Protein AF-A0A2E3LZY1-F1 (afdb_monomer_lite)

Radius of gyration: 17.69 Å; chains: 1; bounding box: 37×25×48 Å

Structure (mmCIF, N/CA/C/O backbone):
data_AF-A0A2E3LZY1-F1
#
_entry.id   AF-A0A2E3LZY1-F1
#
loop_
_atom_site.group_PDB
_atom_site.id
_atom_site.type_symbol
_atom_site.label_atom_id
_atom_site.label_alt_id
_atom_site.label_comp_id
_atom_site.label_asym_id
_atom_site.label_entity_id
_atom_site.label_seq_id
_atom_site.pdbx_PDB_ins_code
_atom_site.Cartn_x
_atom_site.Cartn_y
_atom_site.Cartn_z
_atom_site.occupancy
_atom_site.B_iso_or_equiv
_atom_site.auth_seq_id
_atom_site.auth_comp_id
_atom_site.auth_asym_id
_atom_site.auth_atom_id
_atom_site.pdbx_PDB_model_num
ATOM 1 N N . MET A 1 1 ? -4.555 -10.474 8.855 1.00 89.75 1 MET A N 1
ATOM 2 C CA . MET A 1 1 ? -4.693 -9.004 8.773 1.00 89.75 1 MET A CA 1
ATOM 3 C C . MET A 1 1 ? -4.666 -8.366 10.155 1.00 89.75 1 MET A C 1
ATOM 5 O O . MET A 1 1 ? -3.820 -7.514 10.372 1.00 89.75 1 MET A O 1
ATOM 9 N N . GLN A 1 2 ? -5.510 -8.822 11.092 1.00 92.62 2 GLN A N 1
ATOM 10 C CA . GLN A 1 2 ? -5.597 -8.250 12.443 1.00 92.62 2 GLN A CA 1
ATOM 11 C C . GLN A 1 2 ? -4.254 -8.182 13.188 1.00 92.62 2 GLN A C 1
ATOM 13 O O . GLN A 1 2 ? -3.894 -7.123 13.676 1.00 92.62 2 GLN A O 1
ATOM 18 N N . GLU A 1 3 ? -3.464 -9.259 13.174 1.00 96.12 3 GLU A N 1
ATOM 19 C CA . GLU A 1 3 ? -2.137 -9.286 13.815 1.00 96.12 3 GLU A CA 1
ATOM 20 C C . GLU A 1 3 ? -1.203 -8.162 13.327 1.00 96.12 3 GLU A C 1
ATOM 22 O O . GLU A 1 3 ? -0.501 -7.539 14.119 1.00 96.12 3 GLU A O 1
ATOM 27 N N . LEU A 1 4 ? -1.213 -7.865 12.024 1.00 96.31 4 LEU A N 1
ATOM 28 C CA . LEU A 1 4 ? -0.391 -6.797 11.455 1.00 96.31 4 LEU A CA 1
ATOM 29 C C . LEU A 1 4 ? -0.928 -5.410 11.830 1.00 96.31 4 LEU A C 1
ATOM 31 O O . LEU A 1 4 ? -0.134 -4.527 12.143 1.00 96.31 4 LEU A O 1
ATOM 35 N N . ILE A 1 5 ? -2.254 -5.230 11.846 1.00 96.38 5 ILE A N 1
ATOM 36 C CA . ILE A 1 5 ? -2.891 -3.996 12.332 1.00 96.38 5 ILE A CA 1
ATOM 37 C C . ILE A 1 5 ? -2.482 -3.739 13.784 1.00 96.38 5 ILE A C 1
ATOM 39 O O . ILE A 1 5 ? -2.035 -2.644 14.111 1.00 96.38 5 ILE A O 1
ATOM 43 N N . ASP A 1 6 ? -2.567 -4.755 14.643 1.00 97.44 6 ASP A N 1
ATOM 44 C CA . ASP A 1 6 ? -2.232 -4.627 16.062 1.00 97.44 6 ASP A CA 1
ATOM 45 C C . ASP A 1 6 ? -0.742 -4.330 16.266 1.00 97.44 6 ASP A C 1
ATOM 47 O O . ASP A 1 6 ? -0.384 -3.482 17.084 1.00 97.44 6 ASP A O 1
ATOM 51 N N . LYS A 1 7 ? 0.135 -4.944 15.462 1.00 98.06 7 LYS A N 1
ATOM 52 C CA . LYS A 1 7 ? 1.568 -4.627 15.458 1.00 98.06 7 LYS A CA 1
ATOM 53 C C . LYS A 1 7 ? 1.840 -3.168 15.069 1.00 98.06 7 LYS A C 1
ATOM 55 O O . LYS A 1 7 ? 2.669 -2.524 15.708 1.00 98.06 7 LYS A O 1
ATOM 60 N N . ILE A 1 8 ? 1.156 -2.647 14.048 1.00 97.25 8 ILE A N 1
ATOM 61 C CA . ILE A 1 8 ? 1.289 -1.247 13.609 1.00 97.25 8 ILE A CA 1
ATOM 62 C C . ILE A 1 8 ? 0.752 -0.292 14.681 1.00 97.25 8 ILE A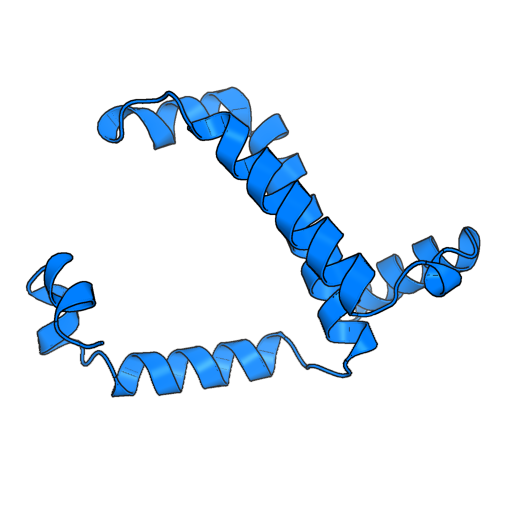 C 1
ATOM 64 O O . ILE A 1 8 ? 1.423 0.680 15.023 1.00 97.25 8 ILE A O 1
ATOM 68 N N . ARG A 1 9 ? -0.415 -0.590 15.265 1.00 95.81 9 ARG A N 1
ATOM 69 C CA . ARG A 1 9 ? -0.989 0.191 16.372 1.00 95.81 9 ARG A CA 1
ATOM 70 C C . ARG A 1 9 ? -0.021 0.281 17.541 1.00 95.81 9 ARG A C 1
ATOM 72 O O . ARG A 1 9 ? 0.255 1.382 18.002 1.00 95.81 9 ARG A O 1
ATOM 79 N N . GLN A 1 10 ? 0.536 -0.850 17.974 1.00 97.75 10 GLN A N 1
ATOM 80 C CA . GLN A 1 10 ? 1.509 -0.857 19.064 1.00 97.75 10 GLN A CA 1
ATOM 81 C C . GLN A 1 10 ? 2.743 -0.019 18.707 1.00 97.75 10 GLN A C 1
ATOM 83 O O . GLN A 1 10 ? 3.167 0.818 19.497 1.00 97.75 10 GLN A O 1
ATOM 88 N N . PHE A 1 11 ? 3.279 -0.178 17.491 1.00 97.69 11 PHE A N 1
ATOM 89 C CA . PHE A 1 11 ? 4.436 0.589 17.027 1.00 97.69 11 PHE A CA 1
ATOM 90 C C . PHE A 1 11 ? 4.204 2.108 17.066 1.00 97.69 11 PHE A C 1
ATOM 92 O O . PHE A 1 11 ? 5.114 2.854 17.447 1.00 97.69 11 PHE A O 1
ATOM 99 N N . ASN A 1 12 ? 3.007 2.555 16.679 1.00 96.62 12 ASN A N 1
ATOM 100 C CA . ASN A 1 12 ? 2.617 3.963 16.707 1.00 96.62 12 ASN A CA 1
ATOM 101 C C . ASN A 1 12 ? 2.406 4.476 18.130 1.00 96.62 12 ASN A C 1
ATOM 103 O O . ASN A 1 12 ? 2.878 5.565 18.456 1.00 96.62 12 ASN A O 1
ATOM 107 N N . GLN A 1 13 ? 1.722 3.696 18.970 1.00 96.44 13 GLN A N 1
ATOM 108 C CA . GLN A 1 13 ? 1.454 4.038 20.368 1.00 96.44 13 GLN A CA 1
ATOM 109 C C . GLN A 1 13 ? 2.749 4.193 21.161 1.00 96.44 13 GLN A C 1
ATOM 111 O O . GLN A 1 13 ? 2.907 5.175 21.882 1.00 96.44 13 GLN A O 1
ATOM 116 N N . ASP A 1 14 ? 3.716 3.296 20.953 1.00 98.12 14 ASP A N 1
ATOM 117 C CA . ASP A 1 14 ? 5.045 3.364 21.575 1.00 98.12 14 ASP A CA 1
ATOM 118 C C . ASP A 1 14 ? 5.794 4.669 21.248 1.00 98.12 14 ASP A C 1
ATOM 120 O O . ASP A 1 14 ? 6.746 5.036 21.940 1.00 98.12 14 ASP A O 1
ATOM 124 N N . ARG A 1 15 ? 5.390 5.366 20.179 1.00 97.88 15 ARG A N 1
ATOM 125 C CA . ARG A 1 15 ? 6.002 6.608 19.688 1.00 97.88 15 ARG A CA 1
ATOM 126 C C . ARG A 1 15 ? 5.102 7.831 19.826 1.00 97.88 15 ARG A C 1
ATOM 128 O O . ARG A 1 15 ? 5.518 8.915 19.426 1.00 97.88 15 ARG A O 1
ATOM 135 N N . ASP A 1 16 ? 3.896 7.663 20.364 1.00 96.50 16 ASP A N 1
ATOM 136 C CA . ASP A 1 16 ? 2.869 8.706 20.423 1.00 96.50 16 ASP A CA 1
ATOM 137 C C . ASP A 1 16 ? 2.568 9.325 19.037 1.00 96.50 16 ASP A C 1
ATOM 139 O O . ASP A 1 16 ? 2.308 10.518 18.895 1.00 96.50 16 ASP A O 1
ATOM 143 N N . TRP A 1 17 ? 2.648 8.524 17.967 1.00 96.69 17 TRP A N 1
ATOM 144 C CA . TRP A 1 17 ? 2.485 9.012 16.588 1.00 96.69 17 TRP A CA 1
ATOM 145 C C . TRP A 1 17 ? 1.031 9.187 16.156 1.00 96.69 17 TRP A C 1
ATOM 147 O O . TRP A 1 17 ? 0.758 9.903 15.191 1.00 96.69 17 TRP A O 1
ATOM 157 N N . ASP A 1 18 ? 0.083 8.614 16.898 1.00 91.75 18 ASP A N 1
ATOM 158 C CA . ASP A 1 18 ? -1.348 8.701 16.587 1.00 91.75 18 ASP A CA 1
ATOM 159 C C . ASP A 1 18 ? -1.853 10.157 16.505 1.00 91.75 18 ASP A C 1
ATOM 161 O O . ASP A 1 18 ? -2.808 10.443 15.775 1.00 91.75 18 ASP A O 1
ATOM 165 N N . GLN A 1 19 ? -1.173 11.099 17.176 1.00 92.25 19 GLN A N 1
ATOM 166 C CA . GLN A 1 19 ? -1.464 12.536 17.113 1.00 92.25 19 GLN A CA 1
ATOM 167 C C . GLN A 1 19 ? -1.208 13.173 15.733 1.00 92.25 19 GLN A C 1
ATOM 169 O O . GLN A 1 19 ? -1.810 14.198 15.416 1.00 92.25 19 GLN A O 1
ATOM 174 N N . PHE A 1 20 ? -0.351 12.574 14.899 1.00 93.00 20 PHE A N 1
ATOM 175 C CA . PHE A 1 20 ? -0.012 13.064 13.553 1.00 93.00 20 PHE A CA 1
ATOM 176 C C . PHE A 1 20 ? -0.780 12.336 12.443 1.00 93.00 20 PHE A C 1
ATOM 178 O O . PHE A 1 20 ? -0.762 12.749 11.284 1.00 93.00 20 PHE A O 1
ATOM 185 N N . HIS A 1 21 ? -1.473 11.252 12.781 1.00 94.06 21 HIS A N 1
ATOM 186 C CA . HIS A 1 21 ? -2.078 10.339 11.820 1.00 94.06 21 HIS A CA 1
ATOM 187 C C . HIS A 1 21 ? -3.544 10.661 11.532 1.00 94.06 21 HIS A C 1
ATOM 189 O O . HIS A 1 21 ? -4.380 9.763 11.540 1.00 94.06 21 HIS A O 1
ATOM 195 N N . ASP A 1 22 ? -3.902 11.923 11.273 1.00 96.88 22 ASP A N 1
ATOM 196 C CA . ASP A 1 22 ? -5.236 12.227 10.741 1.00 96.88 22 ASP A CA 1
ATOM 197 C C . ASP A 1 22 ? -5.443 11.661 9.317 1.00 96.88 22 ASP A C 1
ATOM 199 O O . ASP A 1 22 ? -4.492 11.278 8.632 1.00 96.88 22 ASP A O 1
ATOM 203 N N . CYS A 1 23 ? -6.697 11.569 8.854 1.00 97.00 23 CYS A N 1
ATOM 204 C CA . CYS A 1 23 ? -6.995 10.953 7.555 1.00 97.00 23 CYS A CA 1
ATOM 205 C C . CYS A 1 23 ? -6.361 11.706 6.375 1.00 97.00 23 CYS A C 1
ATOM 207 O O . CYS A 1 23 ? -5.994 11.077 5.382 1.00 97.00 23 CYS A O 1
ATOM 209 N N . LYS A 1 24 ? -6.191 13.029 6.482 1.00 98.00 24 LYS A N 1
ATOM 210 C CA . LYS A 1 24 ? -5.523 13.844 5.465 1.00 98.00 24 LYS A CA 1
ATOM 211 C C . LYS A 1 24 ? -4.030 13.530 5.460 1.00 98.00 24 LYS A C 1
ATOM 213 O O . LYS A 1 24 ? -3.487 13.246 4.399 1.00 98.00 24 LYS A O 1
ATOM 218 N N . SER A 1 25 ? -3.388 13.554 6.621 1.00 97.88 25 SER A N 1
ATOM 219 C CA . SER A 1 25 ? -1.954 13.312 6.782 1.00 97.88 25 SER A CA 1
ATOM 220 C C . SER A 1 25 ? -1.566 11.909 6.315 1.00 97.88 25 SER A C 1
AT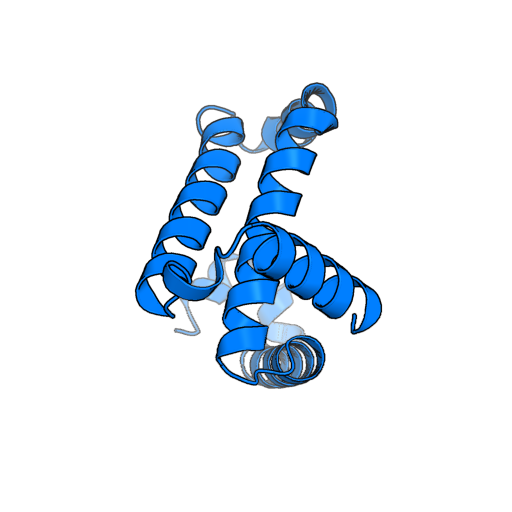OM 222 O O . SER A 1 25 ? -0.659 11.775 5.498 1.00 97.88 25 SER A O 1
ATOM 224 N N . LEU A 1 26 ? -2.325 10.881 6.710 1.00 98.06 26 LEU A N 1
ATOM 225 C CA . LEU A 1 26 ? -2.123 9.508 6.232 1.00 98.06 26 LEU A CA 1
ATOM 226 C C . LEU A 1 26 ? -2.308 9.381 4.713 1.00 98.06 26 LEU A C 1
ATOM 228 O O . LEU A 1 26 ? -1.522 8.706 4.056 1.00 98.06 26 LEU A O 1
ATOM 232 N N . SER A 1 27 ? -3.307 10.058 4.135 1.00 98.19 27 SER A N 1
ATOM 233 C CA . SER A 1 27 ? -3.521 10.044 2.679 1.00 98.19 27 SER A CA 1
ATOM 234 C C . SER A 1 27 ? -2.381 10.728 1.916 1.00 98.19 27 SER A C 1
ATOM 236 O O . SER A 1 27 ? -2.001 10.275 0.840 1.00 98.19 27 SER A O 1
ATOM 238 N N . MET A 1 28 ? -1.830 11.818 2.460 1.00 98.38 28 MET A N 1
ATOM 239 C CA . MET A 1 28 ? -0.686 12.517 1.865 1.00 98.38 28 MET A CA 1
ATOM 240 C C . MET A 1 28 ? 0.595 11.694 1.955 1.00 98.38 28 MET A C 1
ATOM 242 O O . MET A 1 28 ? 1.312 11.609 0.962 1.00 98.38 28 MET A O 1
ATOM 246 N N . ALA A 1 29 ? 0.845 11.050 3.095 1.00 98.12 29 ALA A N 1
ATOM 247 C CA . ALA A 1 29 ? 1.962 10.126 3.244 1.00 98.12 29 ALA A CA 1
ATOM 248 C C . ALA A 1 29 ? 1.837 8.960 2.252 1.00 98.12 29 ALA A C 1
ATOM 250 O O . ALA A 1 29 ? 2.768 8.703 1.502 1.00 98.12 29 ALA A O 1
ATOM 251 N N . LEU A 1 30 ? 0.659 8.329 2.152 1.00 98.50 30 LEU A N 1
ATOM 252 C CA . LEU A 1 30 ? 0.426 7.218 1.218 1.00 98.50 30 LEU A CA 1
ATOM 253 C C . LEU A 1 30 ? 0.736 7.620 -0.228 1.00 98.50 30 LEU A C 1
ATOM 255 O O . LEU A 1 30 ? 1.362 6.864 -0.968 1.00 98.50 30 LEU A O 1
ATOM 259 N N . MET A 1 31 ? 0.306 8.817 -0.635 1.00 98.50 31 MET A N 1
ATOM 260 C CA . MET A 1 31 ? 0.609 9.355 -1.961 1.00 98.50 31 MET A CA 1
ATOM 261 C C . MET A 1 31 ? 2.111 9.605 -2.158 1.00 98.50 31 MET A C 1
ATOM 263 O O . MET A 1 31 ? 2.599 9.422 -3.273 1.00 98.50 31 MET A O 1
ATOM 267 N N . SER A 1 32 ? 2.826 10.016 -1.106 1.00 98.50 32 SER A N 1
ATOM 268 C CA . SER A 1 32 ? 4.283 10.179 -1.131 1.00 98.50 32 SER A CA 1
ATOM 269 C C . SER A 1 32 ? 4.969 8.850 -1.430 1.00 98.50 32 SER A C 1
ATOM 271 O O . SER A 1 32 ? 5.636 8.763 -2.456 1.00 98.50 32 SER A O 1
ATOM 273 N N . GLU A 1 33 ? 4.697 7.801 -0.646 1.00 98.50 33 GLU A N 1
ATOM 274 C CA . GLU A 1 33 ? 5.340 6.483 -0.824 1.00 98.50 33 GLU A CA 1
ATOM 275 C C . GLU A 1 33 ? 4.969 5.831 -2.161 1.00 98.50 33 GLU A C 1
ATOM 277 O O . GLU A 1 33 ? 5.789 5.211 -2.836 1.00 98.50 33 GLU A O 1
ATOM 282 N N . ALA A 1 34 ? 3.737 6.038 -2.639 1.00 98.50 34 ALA A N 1
ATOM 283 C CA . ALA A 1 34 ? 3.362 5.609 -3.987 1.00 98.50 34 ALA A CA 1
ATOM 284 C C . ALA A 1 34 ? 4.176 6.346 -5.071 1.00 98.50 34 ALA A C 1
ATOM 286 O O . ALA A 1 34 ? 4.479 5.788 -6.131 1.00 98.50 34 ALA A O 1
ATOM 287 N N . GLY A 1 35 ? 4.533 7.605 -4.812 1.00 98.44 35 GLY A N 1
ATOM 288 C CA . GLY A 1 35 ? 5.438 8.395 -5.637 1.00 98.44 35 GLY A CA 1
ATOM 289 C C . GLY A 1 35 ? 6.885 7.901 -5.584 1.00 98.44 35 GLY A C 1
ATOM 290 O O . GLY A 1 35 ? 7.540 7.901 -6.630 1.00 98.44 35 GLY A O 1
ATOM 291 N N . GLU A 1 36 ? 7.359 7.454 -4.419 1.00 98.50 36 GLU A N 1
ATOM 292 C CA . GLU A 1 36 ? 8.684 6.845 -4.227 1.00 98.50 36 GLU A CA 1
ATOM 293 C C . GLU A 1 36 ? 8.788 5.518 -4.987 1.00 98.50 36 GLU A C 1
ATOM 295 O O . GLU A 1 36 ? 9.667 5.381 -5.845 1.00 98.50 36 GLU A O 1
ATOM 300 N N . LEU A 1 37 ? 7.793 4.632 -4.860 1.00 98.25 37 LEU A N 1
ATOM 301 C CA . LEU A 1 37 ? 7.670 3.425 -5.688 1.00 98.25 37 LEU A CA 1
ATOM 302 C C . LEU A 1 37 ? 7.705 3.753 -7.189 1.00 98.25 37 LEU A C 1
ATOM 304 O O . LEU A 1 37 ? 8.442 3.145 -7.970 1.00 98.25 37 LEU A O 1
ATOM 308 N N . GLY A 1 38 ? 6.920 4.747 -7.612 1.00 97.69 38 GLY A N 1
ATOM 309 C CA . GLY A 1 38 ? 6.899 5.197 -9.002 1.00 97.69 38 GLY A CA 1
ATOM 310 C C . GLY A 1 38 ? 8.229 5.800 -9.466 1.00 97.69 38 GLY A C 1
ATOM 311 O O . GLY A 1 38 ? 8.533 5.767 -10.659 1.00 97.69 38 GLY A O 1
ATOM 312 N N . SER A 1 39 ? 9.035 6.352 -8.555 1.00 97.75 39 SER A N 1
ATOM 313 C CA . SER A 1 39 ? 10.328 6.961 -8.871 1.00 97.75 39 SER A CA 1
ATOM 314 C C . SER A 1 39 ? 11.371 5.925 -9.293 1.00 97.75 39 SER A C 1
ATOM 316 O O . SER A 1 39 ? 12.132 6.198 -10.224 1.00 97.75 39 SER A O 1
ATOM 318 N N . ILE A 1 40 ? 11.327 4.722 -8.706 1.00 97.19 40 ILE A N 1
ATOM 319 C CA . ILE A 1 40 ? 12.217 3.603 -9.044 1.00 97.19 40 ILE A CA 1
ATOM 320 C C . ILE A 1 40 ? 12.046 3.220 -10.521 1.00 97.19 40 ILE A C 1
ATOM 322 O O . ILE A 1 40 ? 13.022 3.003 -11.234 1.00 97.19 40 ILE A O 1
ATOM 326 N N . LEU A 1 41 ? 10.803 3.184 -11.009 1.00 95.94 41 LEU A N 1
ATOM 327 C CA . LEU A 1 41 ? 10.467 2.657 -12.338 1.00 95.94 41 LEU A CA 1
ATOM 328 C C . LEU A 1 41 ? 10.315 3.737 -13.425 1.00 95.94 41 LEU A C 1
ATOM 330 O O . LEU A 1 41 ? 10.143 3.409 -14.598 1.00 95.94 41 LEU A O 1
ATOM 334 N N . ARG A 1 42 ? 10.380 5.027 -13.063 1.00 96.69 42 ARG A N 1
ATOM 335 C CA . ARG A 1 42 ? 9.952 6.156 -13.914 1.00 96.69 42 ARG A CA 1
ATOM 336 C C . ARG A 1 42 ? 10.634 6.231 -15.282 1.00 96.69 42 ARG A C 1
ATOM 338 O O . ARG A 1 42 ? 10.003 6.649 -16.249 1.00 96.69 42 ARG A O 1
ATOM 345 N N . TRP A 1 43 ? 11.919 5.895 -15.357 1.00 95.75 43 TRP A N 1
ATOM 346 C CA . TRP A 1 43 ? 12.759 6.159 -16.534 1.00 95.75 43 TRP A CA 1
ATOM 347 C C . TRP A 1 43 ? 13.150 4.898 -17.311 1.00 95.75 43 TRP A C 1
ATOM 349 O O . TRP A 1 43 ? 14.125 4.918 -18.061 1.00 95.75 43 TRP A O 1
ATOM 359 N N . ILE A 1 44 ? 12.397 3.809 -17.138 1.00 96.56 44 ILE A N 1
ATOM 360 C CA . ILE A 1 44 ? 12.694 2.510 -17.746 1.00 96.56 44 ILE A CA 1
ATOM 361 C C . ILE A 1 44 ? 11.701 2.211 -18.880 1.00 96.56 44 ILE A C 1
ATOM 363 O O . ILE A 1 44 ? 10.497 2.416 -18.707 1.00 96.56 44 ILE A O 1
ATOM 367 N N . PRO A 1 45 ? 12.168 1.722 -20.046 1.00 96.56 45 PRO 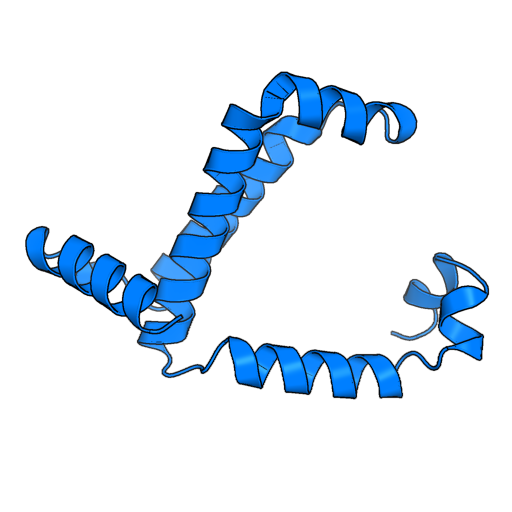A N 1
ATOM 368 C CA . PRO A 1 45 ? 11.286 1.213 -21.092 1.00 96.56 45 PRO A CA 1
ATOM 369 C C . PRO A 1 45 ? 10.348 0.112 -20.574 1.00 96.56 45 PRO A C 1
ATOM 371 O O . PRO A 1 45 ? 10.747 -0.735 -19.775 1.00 96.56 45 PRO A O 1
ATOM 374 N N . GLN A 1 46 ? 9.101 0.098 -21.053 1.00 95.56 46 GLN A N 1
ATOM 375 C CA . GLN A 1 46 ? 8.063 -0.823 -20.568 1.00 95.56 46 GLN A CA 1
ATOM 376 C C . GLN A 1 46 ? 8.469 -2.304 -20.674 1.00 95.56 46 GLN A C 1
ATOM 378 O O . GLN A 1 46 ? 8.150 -3.094 -19.793 1.00 95.56 46 GLN A O 1
ATOM 383 N N . ASP A 1 47 ? 9.176 -2.683 -21.737 1.00 97.06 47 ASP A N 1
ATOM 384 C CA . ASP A 1 47 ? 9.647 -4.049 -21.986 1.00 97.06 47 ASP A CA 1
ATOM 385 C C . ASP A 1 47 ? 10.792 -4.490 -21.055 1.00 97.06 47 ASP A C 1
ATOM 387 O O . ASP A 1 47 ? 11.083 -5.681 -20.966 1.00 97.06 47 ASP A O 1
ATOM 391 N N . GLN A 1 48 ? 11.413 -3.553 -20.332 1.00 97.56 48 GLN A N 1
ATOM 392 C CA . GLN A 1 48 ? 12.524 -3.799 -19.406 1.00 97.56 48 GLN A CA 1
ATOM 393 C C . GLN A 1 48 ? 12.136 -3.626 -17.929 1.00 97.56 48 GLN A C 1
ATOM 395 O O . GLN A 1 48 ? 12.888 -4.052 -17.051 1.00 97.56 48 GLN A O 1
ATOM 400 N N . ALA A 1 49 ? 10.970 -3.035 -17.644 1.00 96.94 49 ALA A N 1
ATOM 401 C CA . ALA A 1 49 ? 10.548 -2.651 -16.296 1.00 96.94 49 ALA A CA 1
ATOM 402 C C . ALA A 1 49 ? 10.577 -3.818 -15.292 1.00 96.94 49 ALA A C 1
ATOM 404 O O . ALA A 1 49 ? 11.124 -3.670 -14.201 1.00 96.94 49 ALA A O 1
ATOM 405 N N . ASP A 1 50 ? 10.072 -4.996 -15.671 1.00 97.56 50 ASP A N 1
ATOM 406 C CA . ASP A 1 50 ? 10.037 -6.171 -14.789 1.00 97.56 50 ASP A CA 1
ATOM 407 C C . ASP A 1 50 ? 11.433 -6.709 -14.449 1.00 97.56 50 ASP A C 1
ATOM 409 O O . ASP A 1 50 ? 11.665 -7.173 -13.332 1.00 97.56 50 ASP A O 1
ATOM 413 N N . ALA A 1 51 ? 12.362 -6.694 -15.409 1.00 98.19 51 ALA A N 1
ATOM 414 C CA . ALA A 1 51 ? 13.733 -7.143 -15.178 1.00 98.19 51 ALA A CA 1
ATOM 415 C C . ALA A 1 51 ? 14.461 -6.166 -14.248 1.00 98.19 51 ALA A C 1
ATOM 417 O O . ALA A 1 51 ? 15.034 -6.585 -13.244 1.00 98.19 51 ALA A O 1
ATOM 418 N N . PHE A 1 52 ? 14.330 -4.866 -14.522 1.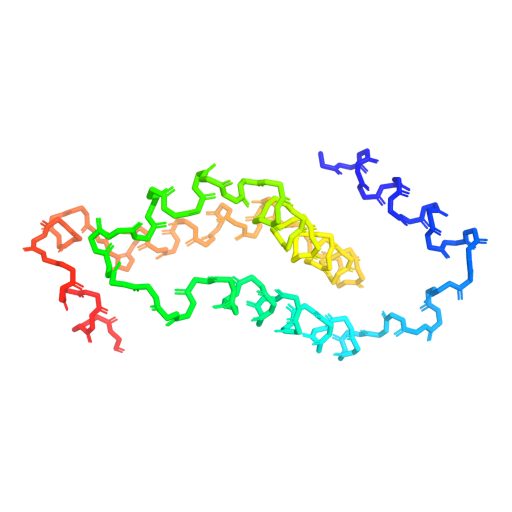00 97.94 52 PHE A N 1
ATOM 419 C CA . PHE A 1 52 ? 14.882 -3.803 -13.689 1.00 97.94 52 PHE A CA 1
ATOM 420 C C . PHE A 1 52 ? 14.341 -3.852 -12.249 1.00 97.94 52 PHE A C 1
ATOM 422 O O . PHE A 1 52 ? 15.110 -3.781 -11.293 1.00 97.94 52 PHE A O 1
ATOM 429 N N . ALA A 1 53 ? 13.027 -4.040 -12.077 1.00 97.81 53 ALA A N 1
ATOM 430 C CA . ALA A 1 53 ? 12.404 -4.168 -10.760 1.00 97.81 53 ALA A CA 1
ATOM 431 C C . ALA A 1 53 ? 12.933 -5.385 -9.981 1.00 97.81 53 ALA A C 1
ATOM 433 O O . ALA A 1 53 ? 13.145 -5.299 -8.774 1.00 97.81 53 ALA A O 1
ATOM 434 N N . LYS A 1 54 ? 13.185 -6.514 -10.659 1.00 98.00 54 LYS A N 1
ATOM 435 C CA . LYS A 1 54 ? 13.748 -7.725 -10.032 1.00 98.00 54 LYS A CA 1
ATOM 436 C C . LYS A 1 54 ? 15.196 -7.541 -9.588 1.00 98.00 54 LYS A C 1
ATOM 438 O O . LYS A 1 54 ? 15.572 -8.080 -8.552 1.00 98.00 54 LYS A O 1
ATOM 443 N N . GLU A 1 55 ? 15.994 -6.784 -10.337 1.00 98.19 55 GLU A N 1
ATOM 444 C CA . GLU A 1 55 ? 17.365 -6.431 -9.941 1.00 98.19 55 GLU A CA 1
ATOM 445 C C . GLU A 1 55 ? 17.397 -5.516 -8.705 1.00 98.19 55 GLU A C 1
ATOM 447 O O . GLU A 1 55 ? 18.368 -5.538 -7.953 1.00 98.19 55 GLU A O 1
ATOM 452 N N . ARG A 1 56 ? 16.320 -4.757 -8.465 1.00 98.00 56 ARG A N 1
ATOM 453 C CA . ARG A 1 56 ? 16.145 -3.829 -7.333 1.00 98.00 56 ARG A CA 1
ATOM 454 C C . ARG A 1 56 ? 15.044 -4.268 -6.373 1.00 98.00 56 ARG A C 1
ATOM 456 O O . ARG A 1 56 ? 14.348 -3.436 -5.795 1.00 98.00 56 ARG A O 1
ATOM 463 N N . ILE A 1 57 ? 14.860 -5.577 -6.214 1.00 98.12 57 ILE A N 1
ATOM 464 C CA . ILE A 1 57 ? 13.709 -6.114 -5.481 1.00 98.12 57 ILE A CA 1
ATOM 465 C C . ILE A 1 57 ? 13.647 -5.631 -4.029 1.00 98.12 57 ILE A C 1
ATOM 467 O O . ILE A 1 57 ? 12.555 -5.473 -3.499 1.00 98.12 57 ILE A O 1
ATOM 471 N N . GLU A 1 58 ? 14.791 -5.358 -3.399 1.00 98.38 58 GLU A N 1
ATOM 472 C CA . GLU A 1 58 ? 14.845 -4.813 -2.039 1.00 98.38 58 GLU A CA 1
ATOM 473 C C . GLU A 1 58 ? 14.292 -3.382 -1.976 1.00 98.38 58 GLU A C 1
ATOM 475 O O . GLU A 1 58 ? 13.431 -3.113 -1.143 1.00 98.38 58 GLU A O 1
ATOM 480 N N . GLU A 1 59 ? 14.708 -2.501 -2.896 1.00 98.19 59 GLU A N 1
ATOM 481 C CA . GLU A 1 59 ? 14.196 -1.124 -3.009 1.00 98.19 59 GLU A CA 1
ATOM 482 C C . GLU A 1 59 ? 12.690 -1.141 -3.308 1.00 98.19 59 GLU A C 1
ATOM 484 O O . GLU A 1 59 ? 11.900 -0.535 -2.596 1.00 98.19 59 GLU A O 1
ATOM 489 N N . VAL A 1 60 ? 12.265 -1.922 -4.307 1.00 98.31 60 VAL A N 1
ATOM 490 C CA . VAL A 1 60 ? 10.843 -2.053 -4.665 1.00 98.31 60 VAL A CA 1
ATOM 491 C C . VAL A 1 60 ? 10.025 -2.609 -3.499 1.00 98.31 60 VAL A C 1
ATOM 493 O O . VAL A 1 60 ? 8.910 -2.153 -3.250 1.00 98.31 60 VAL A O 1
ATOM 496 N N . SER A 1 61 ? 10.555 -3.602 -2.781 1.00 98.44 61 SER A N 1
ATOM 497 C CA . SER A 1 61 ? 9.859 -4.208 -1.648 1.00 98.44 61 SER A CA 1
ATOM 498 C C . SER A 1 61 ? 9.702 -3.243 -0.477 1.00 98.44 61 SER A C 1
ATOM 500 O O . SER A 1 61 ? 8.710 -3.378 0.240 1.00 98.44 61 SER A O 1
ATOM 502 N N . ALA A 1 62 ? 10.647 -2.325 -0.260 1.00 98.44 62 ALA A N 1
ATOM 503 C CA . ALA A 1 62 ? 10.533 -1.300 0.773 1.00 98.44 62 ALA A CA 1
ATOM 504 C C . ALA A 1 62 ? 9.356 -0.365 0.464 1.00 98.44 62 ALA A C 1
ATOM 506 O O . ALA A 1 62 ? 8.397 -0.325 1.232 1.00 98.44 62 ALA A O 1
ATOM 507 N N . GLU A 1 63 ? 9.331 0.225 -0.733 1.00 98.56 63 GLU A N 1
ATOM 508 C CA . GLU A 1 63 ? 8.277 1.178 -1.110 1.00 98.56 63 GLU A CA 1
ATOM 509 C C . GLU A 1 63 ? 6.884 0.530 -1.185 1.00 98.56 63 GLU A C 1
ATOM 511 O O . GLU A 1 63 ? 5.872 1.111 -0.789 1.00 98.56 63 GLU A O 1
ATOM 516 N N . VAL A 1 64 ? 6.798 -0.721 -1.656 1.00 98.56 64 VAL A N 1
ATOM 517 C CA . VAL A 1 64 ? 5.537 -1.484 -1.631 1.00 98.56 64 VAL A CA 1
ATOM 518 C C . VAL A 1 64 ? 5.057 -1.707 -0.194 1.00 98.56 64 VAL A C 1
ATOM 520 O O . VAL A 1 64 ? 3.851 -1.636 0.068 1.00 98.56 64 VAL A O 1
ATOM 523 N N . ALA A 1 65 ? 5.974 -1.986 0.736 1.00 98.38 65 ALA A N 1
ATOM 524 C CA . ALA A 1 65 ? 5.635 -2.166 2.140 1.00 98.38 65 ALA A CA 1
ATOM 525 C C . ALA A 1 65 ? 5.182 -0.852 2.788 1.00 98.38 65 ALA A C 1
ATOM 527 O O . ALA A 1 65 ? 4.209 -0.885 3.541 1.00 98.38 65 ALA A O 1
ATOM 528 N N . ASP A 1 66 ? 5.798 0.283 2.457 1.00 98.56 66 ASP A N 1
ATOM 529 C CA . ASP A 1 66 ? 5.428 1.594 3.002 1.00 98.56 66 ASP A CA 1
ATOM 530 C C . ASP A 1 66 ? 4.052 2.058 2.501 1.00 98.56 66 ASP A C 1
ATOM 532 O O . ASP A 1 66 ? 3.188 2.446 3.300 1.00 98.56 66 ASP A O 1
ATOM 536 N N . VAL A 1 67 ? 3.760 1.866 1.208 1.00 98.62 67 VAL A N 1
ATOM 537 C CA . VAL A 1 67 ? 2.406 2.065 0.659 1.00 98.62 67 VAL A CA 1
ATOM 538 C C . VAL A 1 67 ? 1.386 1.194 1.395 1.00 98.62 67 VAL A C 1
ATOM 540 O O . VAL A 1 67 ? 0.312 1.669 1.782 1.00 98.62 67 VAL A O 1
ATOM 543 N N . PHE A 1 68 ? 1.702 -0.087 1.604 1.00 98.31 68 PHE A N 1
ATOM 544 C CA . PHE A 1 68 ? 0.791 -1.010 2.273 1.00 98.31 68 PHE A CA 1
ATOM 545 C C . PHE A 1 68 ? 0.591 -0.665 3.751 1.00 98.31 68 PHE A C 1
ATOM 547 O O . PHE A 1 68 ? -0.544 -0.685 4.234 1.00 98.31 68 PHE A O 1
ATOM 554 N N . TRP A 1 69 ? 1.659 -0.297 4.460 1.00 97.75 69 TRP A N 1
ATOM 555 C CA . TRP A 1 69 ? 1.608 0.161 5.845 1.00 97.75 69 TRP A CA 1
ATOM 556 C C . TRP A 1 69 ? 0.638 1.336 5.956 1.00 97.75 69 TRP A C 1
ATOM 558 O O . TRP A 1 69 ? -0.303 1.295 6.756 1.00 97.75 69 TRP A O 1
ATOM 568 N N . LEU A 1 70 ? 0.831 2.388 5.163 1.0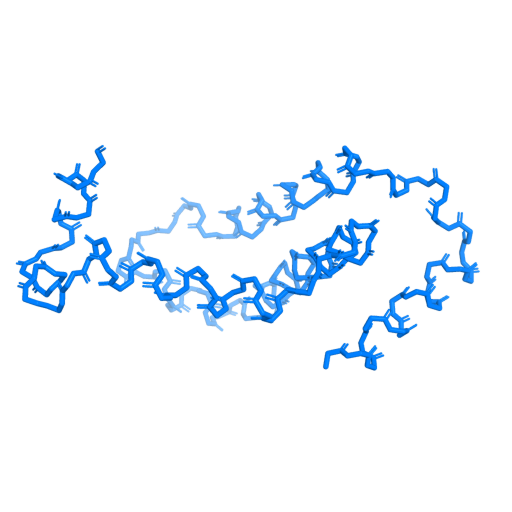0 98.12 70 LEU A N 1
ATOM 569 C CA . LEU A 1 70 ? 0.004 3.592 5.247 1.00 98.12 70 LEU A CA 1
ATOM 570 C C . LEU A 1 70 ? -1.448 3.331 4.850 1.00 98.12 70 LEU A C 1
ATOM 572 O O . LEU A 1 70 ? -2.358 3.890 5.466 1.00 98.12 70 LEU A O 1
ATOM 576 N N . LEU A 1 71 ? -1.688 2.428 3.895 1.00 98.19 71 LEU A N 1
ATOM 577 C CA . LEU A 1 71 ? -3.040 1.991 3.551 1.00 98.19 71 LEU A CA 1
ATOM 578 C C . LEU A 1 71 ? -3.722 1.268 4.719 1.00 98.19 71 LEU A C 1
ATOM 580 O O . LEU A 1 71 ? -4.904 1.516 4.976 1.00 98.19 71 LEU A O 1
ATOM 584 N N . ILE A 1 72 ? -2.995 0.415 5.450 1.00 97.62 72 ILE A N 1
ATOM 585 C CA . ILE A 1 72 ? -3.507 -0.225 6.667 1.00 97.62 72 ILE A CA 1
ATOM 586 C C . ILE A 1 72 ? -3.850 0.834 7.714 1.00 97.62 72 ILE A C 1
ATOM 588 O O . ILE A 1 72 ? -4.961 0.813 8.233 1.00 97.62 72 ILE A O 1
ATOM 592 N N . GLN A 1 73 ? -2.943 1.771 7.998 1.00 97.44 73 GLN A N 1
ATOM 593 C CA . GLN A 1 73 ? -3.182 2.823 8.994 1.00 97.44 73 GLN A CA 1
ATOM 594 C C . GLN A 1 73 ? -4.402 3.681 8.654 1.00 97.44 73 GLN A C 1
ATOM 596 O O . GLN A 1 73 ? -5.230 3.963 9.520 1.00 97.44 73 GLN A O 1
ATOM 601 N N . LEU A 1 74 ? -4.538 4.081 7.386 1.00 98.00 74 LEU A N 1
ATOM 602 C CA . LEU A 1 74 ? -5.682 4.858 6.920 1.00 98.00 74 LEU A CA 1
ATOM 603 C C . LEU A 1 74 ? -6.987 4.069 7.052 1.00 98.00 74 LEU A C 1
ATOM 605 O O . LEU A 1 74 ? -7.983 4.609 7.533 1.00 98.00 74 LEU A O 1
ATOM 609 N N . SER A 1 75 ? -6.973 2.797 6.652 1.00 97.62 75 SER A N 1
ATOM 610 C CA . SER A 1 75 ? -8.142 1.919 6.748 1.00 97.62 75 SER A CA 1
ATOM 611 C C . SER A 1 75 ? -8.554 1.715 8.202 1.00 97.62 75 SER A C 1
ATOM 613 O O . SER A 1 75 ? -9.727 1.866 8.534 1.00 97.62 75 SER A O 1
ATOM 615 N N . ASP A 1 76 ? -7.582 1.458 9.075 1.00 95.94 76 ASP A N 1
ATOM 616 C CA . ASP A 1 76 ? -7.796 1.249 10.501 1.00 95.94 76 ASP A CA 1
ATOM 617 C C . ASP A 1 76 ? -8.416 2.480 11.168 1.00 95.94 76 ASP A C 1
ATOM 619 O O . ASP A 1 76 ? -9.441 2.387 11.844 1.00 95.94 76 ASP A O 1
ATOM 623 N N . ARG A 1 77 ? -7.864 3.665 10.880 1.00 95.12 77 ARG A N 1
ATOM 624 C CA . ARG A 1 77 ? -8.398 4.936 11.375 1.00 95.12 77 ARG A CA 1
ATOM 625 C C . ARG A 1 77 ? -9.842 5.187 10.940 1.00 95.12 77 ARG A C 1
ATOM 627 O O . ARG A 1 77 ? -10.608 5.794 11.686 1.00 95.12 77 ARG A O 1
ATOM 634 N N . LEU A 1 78 ? -10.197 4.788 9.721 1.00 96.81 78 LEU A N 1
ATOM 635 C CA . LEU A 1 78 ? -11.528 5.000 9.150 1.00 96.81 78 LEU A CA 1
ATOM 636 C C . LEU A 1 78 ? -12.512 3.862 9.465 1.00 96.81 78 LEU A C 1
ATOM 638 O O . LEU A 1 78 ? -13.675 3.954 9.074 1.00 96.81 78 LEU A O 1
ATOM 642 N N . GLY A 1 79 ? -12.074 2.802 10.153 1.00 96.19 79 GLY A N 1
ATOM 643 C CA . GLY A 1 79 ? -12.897 1.617 10.404 1.00 96.19 79 GLY A CA 1
ATOM 644 C C . GLY A 1 79 ? -13.237 0.837 9.130 1.00 96.19 79 GLY A C 1
ATOM 645 O O . GLY A 1 79 ? -14.295 0.215 9.047 1.00 96.19 79 GLY A O 1
ATOM 646 N N . ILE A 1 80 ? -12.370 0.898 8.117 1.00 97.56 80 ILE A N 1
ATOM 647 C CA . ILE A 1 80 ? -12.535 0.184 6.851 1.00 97.56 80 ILE A CA 1
ATOM 648 C C . ILE A 1 80 ? -11.943 -1.217 6.995 1.00 97.56 80 ILE A C 1
ATOM 650 O O . ILE A 1 80 ? -10.734 -1.379 7.165 1.00 97.56 80 ILE A O 1
ATOM 654 N N . ASP A 1 81 ? -12.781 -2.241 6.840 1.00 97.00 81 ASP A N 1
ATOM 655 C CA . ASP A 1 81 ? -12.295 -3.594 6.578 1.00 97.00 81 ASP A CA 1
ATOM 656 C C . ASP A 1 81 ? -11.747 -3.649 5.148 1.00 97.00 81 ASP A C 1
ATOM 658 O O . ASP A 1 81 ? -12.494 -3.746 4.172 1.00 97.00 81 ASP A O 1
ATOM 662 N N . LEU A 1 82 ? -10.423 -3.548 5.026 1.00 96.00 82 LEU A N 1
ATOM 663 C CA . LEU A 1 82 ? -9.744 -3.497 3.736 1.00 96.00 82 LEU A CA 1
ATOM 664 C C . LEU A 1 82 ? -9.973 -4.771 2.903 1.00 96.00 82 LEU A C 1
ATOM 666 O O . LEU A 1 82 ? -10.033 -4.693 1.675 1.00 96.00 82 LEU A O 1
ATOM 670 N N . ILE A 1 83 ? -10.134 -5.934 3.543 1.00 96.19 83 ILE A N 1
ATOM 671 C CA . ILE A 1 83 ? -10.355 -7.205 2.844 1.00 96.19 83 ILE A CA 1
ATOM 672 C C . ILE A 1 83 ? -11.769 -7.241 2.267 1.00 96.19 83 ILE A C 1
ATOM 674 O O . ILE A 1 83 ? -11.928 -7.508 1.074 1.00 96.19 83 ILE A O 1
ATOM 678 N N . GLU A 1 84 ? -12.785 -6.932 3.071 1.00 97.50 84 GLU A N 1
ATOM 679 C CA . GLU A 1 84 ? -14.172 -6.888 2.593 1.00 97.50 84 GLU A CA 1
ATOM 680 C C . GLU A 1 84 ? -14.385 -5.772 1.561 1.00 97.50 84 GLU A C 1
ATOM 682 O O . GLU A 1 84 ? -14.998 -6.002 0.517 1.00 97.50 84 GLU A O 1
ATOM 687 N N . ALA A 1 85 ? -13.793 -4.591 1.771 1.00 97.62 85 ALA A N 1
ATOM 688 C CA . ALA A 1 85 ? -13.817 -3.508 0.790 1.00 97.62 85 ALA A CA 1
ATOM 689 C C . ALA A 1 85 ? -13.202 -3.938 -0.554 1.00 97.62 85 ALA A C 1
ATOM 691 O O . ALA A 1 85 ? -13.746 -3.628 -1.618 1.00 97.62 85 ALA A O 1
ATOM 692 N N . THR A 1 86 ? -12.104 -4.700 -0.520 1.00 96.62 86 THR A N 1
ATOM 693 C CA . THR A 1 86 ? -11.460 -5.231 -1.730 1.00 96.62 86 THR A CA 1
ATOM 694 C C . THR A 1 86 ? -12.332 -6.275 -2.426 1.00 96.62 86 THR A C 1
ATOM 696 O O . THR A 1 86 ? -12.485 -6.212 -3.646 1.00 96.62 86 THR A O 1
ATOM 699 N N . LYS A 1 87 ? -12.961 -7.197 -1.684 1.00 97.44 87 LYS A N 1
ATOM 700 C CA . LYS A 1 87 ? -13.902 -8.182 -2.251 1.00 97.44 87 LYS A CA 1
ATOM 701 C C . LYS A 1 87 ? -15.069 -7.496 -2.959 1.00 97.44 87 LYS A C 1
ATOM 703 O O . LYS A 1 87 ? -15.309 -7.758 -4.135 1.00 97.44 87 LYS A O 1
ATOM 708 N N . HIS A 1 88 ? -15.714 -6.535 -2.295 1.00 97.00 88 HIS A N 1
ATOM 709 C CA . HIS A 1 88 ? -16.787 -5.747 -2.903 1.00 97.00 88 HIS A CA 1
ATOM 710 C C . HIS A 1 88 ? -16.318 -5.006 -4.160 1.00 97.00 88 HIS A C 1
ATOM 712 O O . HIS A 1 88 ? -17.038 -4.955 -5.159 1.00 97.00 88 HIS A O 1
ATOM 718 N N . LYS A 1 89 ? -15.098 -4.453 -4.147 1.00 94.25 89 LYS A N 1
ATOM 719 C CA . LYS A 1 89 ? -14.535 -3.782 -5.321 1.00 94.25 89 LYS A CA 1
ATOM 720 C C . LYS A 1 89 ? -14.315 -4.747 -6.488 1.00 94.25 89 LYS A C 1
ATOM 722 O O . LYS A 1 89 ? -14.566 -4.355 -7.630 1.00 94.25 89 LYS A O 1
ATOM 727 N N . ILE A 1 90 ? -13.869 -5.977 -6.229 1.00 93.00 90 ILE A N 1
ATOM 728 C CA . ILE A 1 90 ? -13.709 -7.020 -7.253 1.00 93.00 90 ILE A CA 1
ATOM 729 C C . ILE A 1 90 ? -15.062 -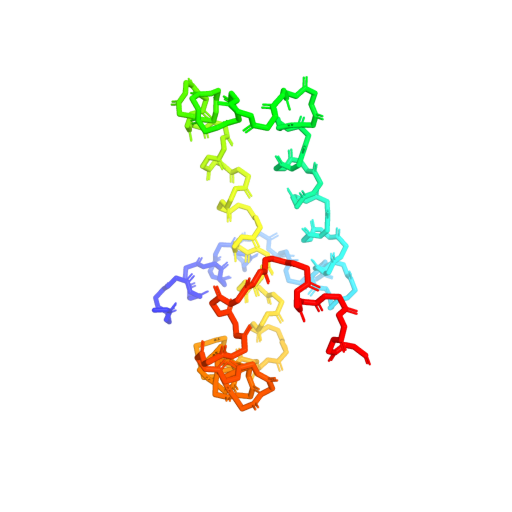7.341 -7.891 1.00 93.00 90 ILE A C 1
ATOM 731 O O . ILE A 1 90 ? -15.162 -7.296 -9.116 1.00 93.00 90 ILE A O 1
ATOM 735 N N . ASP A 1 91 ? -16.107 -7.566 -7.092 1.00 94.06 91 ASP A N 1
ATOM 736 C CA . ASP A 1 91 ? -17.448 -7.887 -7.600 1.00 94.06 91 ASP A CA 1
ATOM 737 C C . ASP A 1 91 ? -18.021 -6.753 -8.461 1.00 94.06 91 ASP A C 1
ATOM 739 O O . ASP A 1 91 ? -18.509 -6.980 -9.571 1.00 94.06 91 ASP A O 1
ATOM 743 N N . GLN A 1 92 ? -17.892 -5.505 -8.000 1.00 89.50 92 GLN A N 1
ATOM 744 C CA . GLN A 1 92 ? -18.288 -4.322 -8.770 1.00 89.50 92 GLN A CA 1
ATOM 745 C C . GLN A 1 92 ? -17.498 -4.192 -10.080 1.00 89.50 92 GLN A C 1
ATOM 747 O O . GLN A 1 92 ? -18.053 -3.837 -11.121 1.00 89.50 92 GLN A O 1
ATOM 752 N N . THR A 1 93 ? -16.195 -4.482 -10.043 1.00 86.81 93 THR A N 1
ATOM 753 C CA . THR A 1 93 ? -15.326 -4.415 -11.224 1.00 86.81 93 THR A CA 1
ATOM 754 C C . THR A 1 93 ? -15.681 -5.519 -12.218 1.00 86.81 93 THR A C 1
ATOM 756 O O . THR A 1 93 ? -15.779 -5.242 -13.407 1.00 86.81 93 THR A O 1
ATOM 759 N N . ALA A 1 94 ? -15.970 -6.739 -11.760 1.00 88.19 94 ALA A N 1
ATOM 760 C CA . ALA A 1 94 ? -16.404 -7.839 -12.620 1.00 88.19 94 ALA A CA 1
ATOM 761 C C . ALA A 1 94 ? -17.741 -7.544 -13.325 1.00 88.19 94 ALA A C 1
ATOM 763 O O . ALA A 1 94 ? -17.915 -7.898 -14.490 1.00 88.19 94 ALA A O 1
ATOM 764 N N . GLN A 1 95 ? -18.667 -6.850 -12.652 1.00 85.81 95 GLN A N 1
ATOM 765 C CA . GLN A 1 95 ? -19.922 -6.395 -13.262 1.00 85.81 95 GLN A CA 1
ATOM 766 C C . GLN A 1 95 ? -19.688 -5.311 -14.322 1.00 85.81 95 GLN A C 1
ATOM 768 O O . GLN A 1 95 ? -20.300 -5.347 -15.390 1.00 85.81 95 GLN A O 1
ATOM 773 N N . ARG A 1 96 ? -18.783 -4.360 -14.050 1.00 81.12 96 ARG A N 1
ATOM 774 C CA . ARG A 1 96 ? -18.423 -3.291 -14.997 1.00 81.12 96 ARG A CA 1
ATOM 775 C C . ARG A 1 96 ? -17.626 -3.813 -16.198 1.00 81.12 96 ARG A C 1
ATOM 777 O O . ARG A 1 96 ? -17.798 -3.305 -17.304 1.00 81.12 96 ARG A O 1
ATOM 784 N N . TYR A 1 97 ? -16.812 -4.849 -15.997 1.00 80.50 97 TYR A N 1
ATOM 785 C CA . TYR A 1 97 ? -15.921 -5.437 -16.998 1.00 80.50 97 TYR A CA 1
ATOM 786 C C . TYR A 1 97 ? -16.143 -6.955 -17.142 1.00 80.50 97 TYR A C 1
ATOM 788 O O . TYR A 1 97 ? -15.323 -7.751 -16.675 1.00 80.50 97 TYR A O 1
ATOM 796 N N . PRO A 1 98 ? -17.222 -7.393 -17.820 1.00 83.44 98 PRO A N 1
ATOM 797 C CA . PRO A 1 98 ? -17.444 -8.808 -18.107 1.00 83.44 98 PRO A CA 1
ATOM 798 C C . PRO A 1 98 ? -16.281 -9.425 -18.898 1.00 83.44 98 PRO A C 1
ATOM 800 O O . PRO A 1 98 ? -15.675 -8.760 -19.742 1.00 83.44 98 PRO A O 1
ATOM 803 N N . ILE A 1 99 ? -16.012 -10.719 -18.683 1.00 82.75 99 ILE A N 1
ATOM 804 C CA . ILE A 1 99 ? -14.871 -11.465 -19.261 1.00 82.75 99 ILE A CA 1
ATOM 805 C C . ILE A 1 99 ? -14.738 -11.263 -20.777 1.00 82.75 99 ILE A C 1
ATOM 807 O O . ILE A 1 99 ? -13.634 -11.080 -21.289 1.00 82.75 99 ILE A O 1
ATOM 811 N N . GLU A 1 100 ? -15.865 -11.293 -21.485 1.00 76.19 100 GLU A N 1
ATOM 812 C CA . GLU A 1 100 ? -15.939 -11.157 -22.942 1.00 76.19 100 GLU A CA 1
ATOM 813 C C . GLU A 1 100 ? -15.431 -9.792 -23.429 1.00 76.19 100 GLU A C 1
ATOM 815 O O . GLU A 1 100 ? -14.805 -9.710 -24.483 1.00 76.19 100 GLU A O 1
ATOM 820 N N . LYS A 1 101 ? -15.643 -8.730 -22.640 1.00 68.12 101 LYS A N 1
ATOM 821 C CA . LYS A 1 101 ? -15.191 -7.365 -22.948 1.00 68.12 101 LYS A CA 1
ATOM 822 C C . LYS A 1 101 ? -13.765 -7.113 -22.461 1.00 68.12 101 LYS A C 1
ATOM 824 O O . LYS A 1 101 ? -12.969 -6.532 -23.189 1.00 68.12 101 LYS A O 1
ATOM 829 N N . ALA A 1 102 ? -13.418 -7.611 -21.273 1.00 66.69 102 ALA A N 1
ATOM 830 C CA . ALA A 1 102 ? -12.112 -7.387 -20.650 1.00 66.69 102 ALA A CA 1
ATOM 831 C C . ALA A 1 102 ? -10.942 -8.046 -21.408 1.00 66.69 102 ALA A C 1
ATOM 833 O O . ALA A 1 102 ? -9.825 -7.535 -21.393 1.00 66.69 102 ALA A O 1
ATOM 834 N N . LYS A 1 103 ? -11.180 -9.174 -22.093 1.00 66.25 103 LYS A N 1
ATOM 835 C CA . LYS A 1 103 ? -10.145 -9.893 -22.860 1.00 66.25 103 LYS A CA 1
ATOM 836 C C . LYS A 1 103 ? -9.894 -9.330 -24.262 1.00 66.25 103 LYS A C 1
ATOM 838 O O . LYS A 1 103 ? -8.918 -9.727 -24.892 1.00 66.25 103 LYS A O 1
ATOM 843 N N . ALA A 1 104 ? -10.765 -8.453 -24.765 1.00 61.84 104 ALA A N 1
ATOM 844 C CA . ALA A 1 104 ? -10.732 -8.028 -26.163 1.00 61.84 104 ALA A CA 1
ATOM 845 C C . ALA A 1 104 ? -9.615 -7.012 -26.469 1.00 61.84 104 ALA A C 1
ATOM 847 O O . ALA A 1 104 ? -9.097 -7.012 -27.581 1.00 61.84 104 ALA A O 1
ATOM 848 N N . SER A 1 105 ? -9.226 -6.161 -25.510 1.00 52.09 105 SER A N 1
ATOM 849 C CA . SER A 1 105 ? -8.082 -5.242 -25.636 1.00 52.09 105 SER A CA 1
ATOM 850 C C . SER A 1 105 ? -7.848 -4.466 -24.329 1.00 52.09 105 SER A C 1
ATOM 852 O O . SER A 1 105 ? -8.835 -4.090 -23.688 1.00 52.09 105 SER A O 1
ATOM 854 N N . PRO A 1 106 ? -6.598 -4.113 -23.961 1.00 56.62 106 PRO A N 1
ATOM 855 C CA . PRO A 1 106 ? -6.321 -3.140 -22.895 1.00 56.62 106 PRO A CA 1
ATOM 856 C C . PRO A 1 106 ? -6.945 -1.753 -23.156 1.00 56.62 106 PRO A C 1
ATOM 858 O O . PRO A 1 106 ? -7.125 -0.978 -22.222 1.00 56.62 106 PRO A O 1
ATOM 861 N N . LEU A 1 107 ? -7.334 -1.447 -24.401 1.00 49.22 107 LEU A N 1
ATOM 862 C CA . LEU A 1 107 ? -8.074 -0.229 -24.759 1.00 49.22 107 LEU A CA 1
ATOM 863 C C . LEU A 1 107 ? -9.562 -0.273 -24.372 1.00 49.22 107 LEU A C 1
ATOM 865 O O . LEU A 1 107 ? -10.143 0.789 -24.171 1.00 49.22 107 LEU A O 1
ATOM 869 N N . SER A 1 108 ? -10.154 -1.461 -24.167 1.00 48.94 108 SER A N 1
ATOM 870 C CA . SER A 1 108 ? -11.539 -1.583 -23.668 1.00 48.94 108 SER A CA 1
ATOM 871 C C . SER A 1 108 ? -11.716 -0.959 -22.277 1.00 48.94 108 SER A C 1
ATOM 873 O O . SER A 1 108 ? -12.822 -0.597 -21.894 1.00 48.94 108 SER A O 1
ATOM 875 N N . TYR A 1 109 ? -10.613 -0.773 -21.542 1.00 49.38 109 TYR A N 1
ATOM 876 C CA . TYR A 1 109 ? -10.581 -0.088 -20.254 1.00 49.38 109 TYR A CA 1
ATOM 877 C C . TYR A 1 109 ? -10.922 1.408 -20.367 1.00 49.38 109 TYR A C 1
ATOM 879 O O . TYR A 1 109 ? -11.597 1.940 -19.494 1.00 49.38 109 TYR A O 1
ATOM 887 N N . LYS A 1 110 ? -10.504 2.084 -21.449 1.00 48.91 110 LYS A N 1
ATOM 888 C CA . LYS A 1 110 ? -10.777 3.519 -21.670 1.00 48.91 110 LYS A CA 1
ATOM 889 C C . LYS A 1 110 ? -12.176 3.802 -22.223 1.00 48.91 110 LYS A C 1
ATOM 891 O O . LYS A 1 110 ? -12.644 4.924 -22.110 1.00 48.91 110 LYS A O 1
ATOM 896 N N . GLU A 1 111 ? -12.828 2.816 -22.834 1.00 49.31 111 GLU A N 1
ATOM 897 C CA . GLU A 1 111 ? -14.150 2.977 -23.465 1.00 49.31 111 GLU A CA 1
ATOM 898 C C . GLU A 1 111 ? -15.321 2.686 -22.506 1.00 49.31 111 GLU A C 1
ATOM 900 O O . GLU A 1 111 ? -16.482 2.778 -22.898 1.00 49.31 111 GLU A O 1
ATOM 905 N N . LEU A 1 112 ? -15.025 2.305 -21.258 1.00 51.38 112 LEU A N 1
ATOM 906 C CA . LEU A 1 112 ? -15.999 1.903 -20.233 1.00 51.38 112 LEU A CA 1
ATOM 907 C C . LEU A 1 112 ? -16.041 2.864 -19.023 1.00 51.38 112 LEU A C 1
ATOM 909 O O . LEU A 1 112 ? -16.638 2.532 -17.990 1.00 51.38 112 LEU A O 1
ATOM 913 N N . GLU A 1 113 ? -15.399 4.031 -19.133 1.00 47.41 113 GLU A N 1
ATOM 914 C CA . GLU A 1 113 ? -15.579 5.222 -18.278 1.00 47.41 113 GLU A CA 1
ATOM 915 C C . GLU A 1 113 ? -16.692 6.128 -18.796 1.00 47.41 113 GLU A C 1
ATOM 917 O O . GLU A 1 113 ? -17.483 6.573 -17.933 1.00 47.41 113 GLU A O 1
#

Secondary structure (DSSP, 8-state):
-HHHHHHHHHHHHTTTGGGG--HHHHHHHHHHHHHHHHHHHTTS-TTTHHHHHHHTHHHHHHHHHHHHHHHHHHHHHHT--HHHHHHHHHHHHHHHS-HHHHTT-GGGGTT--

Sequence (113 aa):
MQELIDKIRQFNQDRDWDQFHDCKSLSMALMSEAGELGSILRWIPQDQADAFAKERIEEVSAEVADVFWLLIQLSDRLGIDLIEATKHKIDQTAQRYPIEKAKASPLSYKELE

Foldseek 3Di:
DVVVLVVLVVVCVVVVNVVQLDLVSLVVQLVVLVVQLCVQQVPDDPVCSVVSCVVVVVSNVVSVVSNVSSVSSNCVVVVHPPVVVVVVVVVVVCVLAPPVQVPPDPCSVVVSD

pLDDT: mean 91.15, std 13.85, range [47.41, 98.62]